Protein AF-A0A0B6YUU4-F1 (afdb_monomer_lite)

Sequence (98 aa):
EREKLMLSIEQEILREHARAARAMANQTLPFSVCTILREEEIYNQQELEQVEDRDKNVRSRYNGRQFLSWLQDVDDKYEKIKQLLLLRHHHEAESLYA

Organism: NCBI:txid1028688

Radius of gyration: 19.92 Å; chains: 1; bounding box: 37×37×57 Å

Foldseek 3Di:
DVVVLVVVLVVQLVVLVVVLVCLQVLHPDDPDPVVVVVVVDDPCVVVVVVVVVVVVVCNPNRDVVVSVVSNVVSVVVSVVVVVVVVVVVVVVVVVVVD

Structure (mmCIF, N/CA/C/O backbone):
data_AF-A0A0B6YUU4-F1
#
_entry.id   AF-A0A0B6YUU4-F1
#
loop_
_atom_site.group_PDB
_atom_site.id
_atom_site.type_symbol
_atom_site.label_atom_id
_atom_site.label_alt_id
_atom_site.label_comp_id
_atom_site.label_asym_id
_atom_site.label_entity_id
_atom_site.label_seq_id
_atom_site.pdbx_PDB_ins_code
_at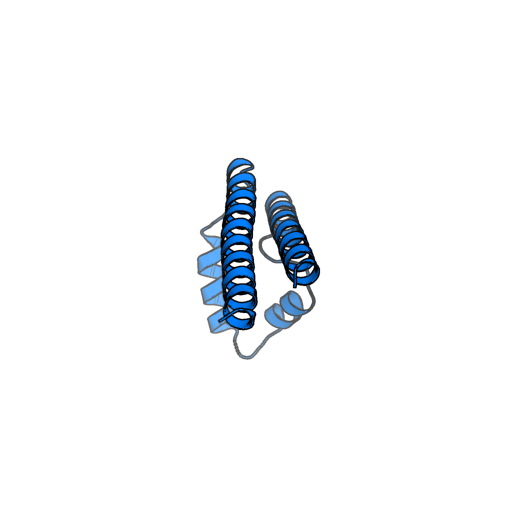om_site.Cartn_x
_atom_site.Cartn_y
_atom_site.Cartn_z
_atom_site.occupancy
_atom_site.B_iso_or_equiv
_atom_site.auth_seq_id
_atom_site.auth_comp_id
_atom_site.auth_asym_id
_atom_site.auth_atom_id
_atom_site.pdbx_PDB_model_num
ATOM 1 N N . GLU A 1 1 ? 4.089 -5.495 -16.109 1.00 90.56 1 GLU A N 1
ATOM 2 C CA . GLU A 1 1 ? 4.688 -5.021 -14.833 1.00 90.56 1 GLU A CA 1
ATOM 3 C C . GLU A 1 1 ? 4.059 -3.741 -14.290 1.00 90.56 1 GLU A C 1
ATOM 5 O O . GLU A 1 1 ? 3.792 -3.692 -13.096 1.00 90.56 1 GLU A O 1
ATOM 10 N N . ARG A 1 2 ? 3.748 -2.749 -15.139 1.00 94.81 2 ARG A N 1
ATOM 11 C CA . ARG A 1 2 ? 3.025 -1.528 -14.739 1.00 94.81 2 ARG A CA 1
ATOM 12 C C . ARG A 1 2 ? 1.755 -1.800 -13.922 1.00 94.81 2 ARG A C 1
ATOM 14 O O . ARG A 1 2 ? 1.610 -1.255 -12.840 1.00 94.81 2 ARG A O 1
ATOM 21 N N . GLU A 1 3 ? 0.853 -2.646 -14.418 1.00 97.44 3 GLU A N 1
ATOM 22 C CA . GLU A 1 3 ? -0.421 -2.942 -13.736 1.00 97.44 3 GLU A CA 1
ATOM 23 C C . GLU A 1 3 ? -0.216 -3.615 -12.380 1.00 97.44 3 GLU A C 1
ATOM 25 O O . GLU A 1 3 ? -0.865 -3.251 -11.410 1.00 97.44 3 GLU A O 1
ATOM 30 N N . LYS A 1 4 ? 0.748 -4.538 -12.286 1.00 96.94 4 LYS A N 1
ATOM 31 C CA . LYS A 1 4 ? 1.123 -5.172 -11.017 1.00 96.94 4 LYS A CA 1
ATOM 32 C C . LYS A 1 4 ? 1.623 -4.138 -10.005 1.00 96.94 4 LYS A C 1
ATOM 34 O O . LYS A 1 4 ? 1.253 -4.212 -8.838 1.00 96.94 4 LYS A O 1
ATOM 39 N N . LEU A 1 5 ? 2.446 -3.186 -10.448 1.00 96.62 5 LEU A N 1
ATOM 40 C CA . LEU A 1 5 ? 2.920 -2.096 -9.597 1.00 96.62 5 LEU A CA 1
ATOM 41 C C . LEU A 1 5 ? 1.757 -1.196 -9.148 1.00 96.62 5 LEU A C 1
ATOM 43 O O . LEU A 1 5 ? 1.687 -0.855 -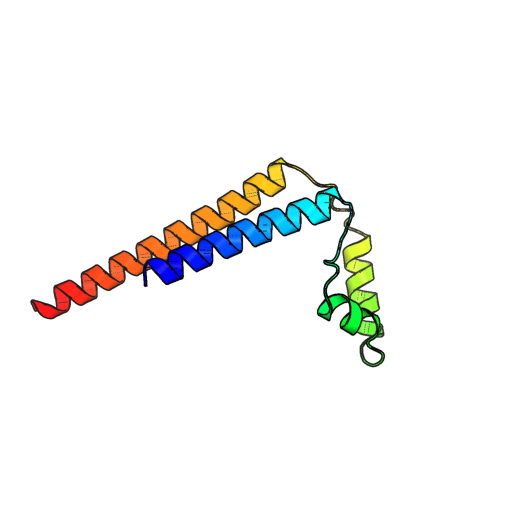7.973 1.00 96.62 5 LEU A O 1
ATOM 47 N N . MET A 1 6 ? 0.822 -0.885 -10.054 1.00 97.12 6 MET A N 1
ATOM 48 C CA . MET A 1 6 ? -0.368 -0.073 -9.767 1.00 97.12 6 MET A CA 1
ATOM 49 C C . MET A 1 6 ? -1.299 -0.749 -8.748 1.00 97.12 6 MET A C 1
ATOM 51 O O . MET A 1 6 ? -1.645 -0.164 -7.728 1.00 97.12 6 MET A O 1
ATOM 55 N N . LEU A 1 7 ? -1.615 -2.027 -8.958 1.00 97.94 7 LEU A N 1
ATOM 56 C CA . LEU A 1 7 ? -2.409 -2.807 -8.011 1.00 97.94 7 LEU A CA 1
ATOM 57 C C . LEU A 1 7 ? -1.715 -2.903 -6.649 1.00 97.94 7 LEU A C 1
ATOM 59 O O . LEU A 1 7 ? -2.367 -2.821 -5.613 1.00 97.94 7 LEU A O 1
ATOM 63 N N . SER A 1 8 ? -0.388 -3.057 -6.628 1.00 96.69 8 SER A N 1
ATOM 64 C CA . SER A 1 8 ? 0.366 -3.110 -5.374 1.00 96.69 8 SER A CA 1
ATOM 65 C C . SER A 1 8 ? 0.233 -1.816 -4.572 1.00 96.69 8 SER A C 1
ATOM 67 O O . SER A 1 8 ? 0.029 -1.892 -3.361 1.00 96.69 8 SER A O 1
ATOM 69 N N . ILE A 1 9 ? 0.334 -0.650 -5.221 1.00 97.75 9 ILE A N 1
ATOM 70 C CA . ILE A 1 9 ? 0.235 0.646 -4.536 1.00 97.75 9 ILE A CA 1
ATOM 71 C C . ILE A 1 9 ? -1.193 0.936 -4.068 1.00 97.75 9 ILE A C 1
ATOM 73 O O . ILE A 1 9 ? -1.391 1.309 -2.915 1.00 97.75 9 ILE A O 1
ATOM 77 N N . GLU A 1 10 ? -2.202 0.653 -4.895 1.00 98.06 10 GLU A N 1
ATOM 78 C CA . GLU A 1 10 ? -3.615 0.788 -4.515 1.00 98.06 10 GLU A CA 1
ATOM 79 C C . GLU A 1 10 ? -3.940 -0.042 -3.267 1.00 98.06 10 GLU A C 1
ATOM 81 O O . GLU A 1 10 ? -4.583 0.435 -2.331 1.00 98.06 10 GLU A O 1
ATOM 86 N N . GLN A 1 11 ? -3.434 -1.276 -3.208 1.00 97.94 11 GLN A N 1
ATOM 87 C CA . GLN A 1 11 ? -3.616 -2.156 -2.055 1.00 97.94 11 GLN A CA 1
ATOM 88 C C . GLN A 1 11 ? -2.924 -1.638 -0.789 1.00 97.94 11 GLN A C 1
ATOM 90 O O . GLN A 1 11 ? -3.414 -1.865 0.316 1.00 97.94 11 GLN A O 1
ATOM 95 N N . GLU A 1 12 ? -1.787 -0.957 -0.911 1.00 97.75 12 GLU A N 1
ATOM 96 C CA . GLU A 1 12 ? -1.111 -0.352 0.238 1.00 97.75 12 GLU A CA 1
ATOM 97 C C . GLU A 1 12 ? -1.827 0.884 0.764 1.00 97.75 12 GLU A C 1
ATOM 99 O O . GLU A 1 12 ? -2.024 0.996 1.973 1.00 97.75 12 GLU A O 1
ATOM 104 N N . ILE A 1 13 ? -2.299 1.749 -0.133 1.00 97.94 13 ILE A N 1
ATOM 105 C CA . ILE A 1 13 ? -3.127 2.904 0.225 1.00 97.94 13 ILE A CA 1
ATOM 106 C C . ILE A 1 13 ? -4.363 2.430 1.002 1.00 97.94 13 ILE A C 1
ATOM 108 O O . ILE A 1 13 ? -4.653 2.928 2.092 1.00 97.94 13 ILE A O 1
ATOM 112 N N . LEU A 1 14 ? -5.054 1.398 0.501 1.00 97.31 14 LEU A N 1
ATOM 113 C CA . LEU A 1 14 ? -6.200 0.798 1.191 1.00 97.31 14 LEU A CA 1
ATOM 114 C C . LEU A 1 14 ? -5.833 0.247 2.579 1.00 97.31 14 LEU A C 1
ATOM 116 O O . LEU A 1 14 ? -6.619 0.389 3.520 1.00 97.31 14 LEU A O 1
ATOM 120 N N . ARG A 1 15 ? -4.645 -0.351 2.740 1.00 95.06 15 ARG A N 1
ATOM 121 C CA . ARG A 1 15 ? -4.167 -0.848 4.042 1.00 95.06 15 ARG A CA 1
ATOM 122 C C . ARG A 1 15 ? -3.943 0.278 5.048 1.00 95.06 15 ARG A C 1
ATOM 124 O O . ARG A 1 15 ? -4.384 0.132 6.191 1.00 95.06 15 ARG A O 1
ATOM 131 N N . GLU A 1 16 ? -3.326 1.387 4.647 1.00 94.94 16 GLU A N 1
ATOM 132 C CA . GLU A 1 16 ? -3.108 2.529 5.546 1.00 94.94 16 GLU A CA 1
ATOM 133 C C . GLU A 1 16 ? -4.423 3.223 5.919 1.00 94.94 16 GLU A C 1
ATOM 135 O O . GLU A 1 16 ? -4.638 3.554 7.087 1.00 94.94 16 GLU A O 1
ATOM 140 N N . HIS A 1 17 ? -5.369 3.342 4.983 1.00 94.88 17 HIS A N 1
ATOM 141 C CA . HIS A 1 17 ? -6.722 3.808 5.298 1.00 94.88 17 HIS A CA 1
ATOM 142 C C . HIS A 1 17 ? -7.437 2.885 6.292 1.00 94.88 17 HIS A C 1
ATOM 144 O O . HIS A 1 17 ? -8.024 3.359 7.266 1.00 94.88 17 HIS A O 1
ATOM 150 N N . ALA A 1 18 ? -7.367 1.566 6.095 1.00 92.00 18 ALA A N 1
ATOM 151 C CA . ALA A 1 18 ? -7.963 0.605 7.019 1.00 92.00 18 ALA A CA 1
ATOM 152 C C . ALA A 1 18 ? -7.309 0.669 8.409 1.00 92.00 18 ALA A C 1
ATOM 154 O O . ALA A 1 18 ? -7.991 0.547 9.427 1.00 92.00 18 ALA A O 1
ATOM 155 N N . ARG A 1 19 ? -5.990 0.884 8.469 1.00 90.12 19 ARG A N 1
ATOM 156 C CA . ARG A 1 19 ? -5.255 1.107 9.718 1.00 90.12 19 ARG A CA 1
ATOM 157 C C . ARG A 1 19 ? -5.725 2.375 10.425 1.00 90.12 19 ARG A C 1
ATOM 159 O O . ARG A 1 19 ? -6.022 2.317 11.617 1.00 90.12 19 ARG A O 1
ATOM 166 N N . ALA A 1 20 ? -5.841 3.488 9.703 1.00 90.81 20 ALA A N 1
ATOM 167 C CA . ALA A 1 20 ? -6.346 4.747 10.241 1.00 90.81 20 ALA A CA 1
ATOM 168 C C . ALA A 1 20 ? -7.790 4.615 10.746 1.00 90.81 20 ALA A C 1
ATOM 170 O O . ALA A 1 20 ? -8.089 5.056 11.852 1.00 90.81 20 ALA A O 1
ATOM 171 N N . ALA A 1 21 ? -8.666 3.946 9.990 1.00 91.31 21 ALA A N 1
ATOM 172 C CA . ALA A 1 21 ? -10.047 3.690 10.391 1.00 91.31 21 ALA A CA 1
ATOM 173 C C . ALA A 1 21 ? -10.138 2.903 11.709 1.00 91.31 21 ALA A C 1
ATOM 175 O O . ALA A 1 21 ? -10.888 3.296 12.602 1.00 91.31 21 ALA A O 1
ATOM 176 N N . ARG A 1 22 ? -9.325 1.849 11.876 1.00 89.06 22 ARG A N 1
ATOM 177 C CA . ARG A 1 22 ? -9.240 1.103 13.146 1.00 89.06 22 ARG A CA 1
ATOM 178 C C . ARG A 1 22 ? -8.754 1.984 14.294 1.00 89.06 22 ARG A C 1
ATOM 180 O O . ARG A 1 22 ? -9.381 2.008 15.348 1.00 89.06 22 ARG A O 1
ATOM 187 N N . ALA A 1 23 ? -7.696 2.763 14.072 1.00 86.69 23 ALA A N 1
ATOM 188 C CA . ALA A 1 23 ? -7.17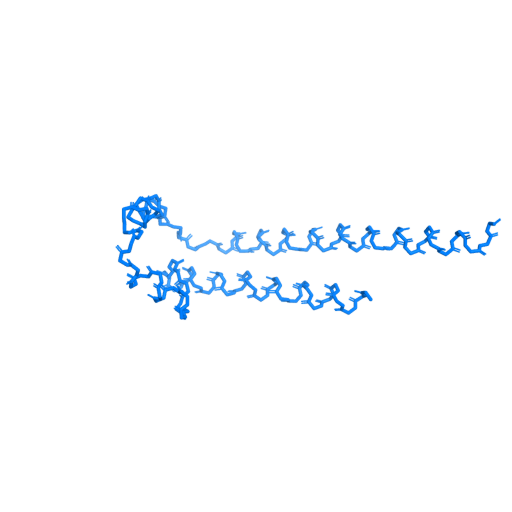7 3.679 15.084 1.00 86.69 23 ALA A CA 1
ATOM 189 C C . ALA A 1 23 ? -8.218 4.740 15.501 1.00 86.69 23 ALA A C 1
ATOM 191 O O . ALA A 1 23 ? -8.350 5.030 16.688 1.00 86.69 23 ALA A O 1
ATOM 192 N N . MET A 1 24 ? -9.003 5.277 14.557 1.00 87.94 24 MET A N 1
ATOM 193 C CA . MET A 1 24 ? -10.111 6.202 14.848 1.00 87.94 24 MET A CA 1
ATOM 194 C C . MET A 1 24 ? -11.227 5.547 15.671 1.00 87.94 24 MET A C 1
ATOM 196 O O . MET A 1 24 ? -11.835 6.208 16.510 1.00 87.94 24 MET A O 1
ATOM 200 N N . ALA A 1 25 ? -11.470 4.253 15.467 1.00 89.00 25 ALA A N 1
ATOM 201 C CA . ALA A 1 25 ? -12.419 3.464 16.247 1.00 89.00 25 ALA A CA 1
ATOM 202 C C . ALA A 1 25 ? -11.856 2.980 17.602 1.00 89.00 25 ALA A C 1
ATOM 204 O O . ALA A 1 25 ? -12.521 2.211 18.290 1.00 89.00 25 ALA A O 1
ATOM 205 N N . ASN A 1 26 ? -10.645 3.407 17.998 1.00 84.12 26 ASN A N 1
ATOM 206 C CA . ASN A 1 26 ? -9.902 2.885 19.157 1.00 84.12 26 ASN A CA 1
ATOM 207 C C . ASN A 1 26 ? -9.733 1.356 19.137 1.00 84.12 26 ASN A C 1
ATOM 209 O O . ASN A 1 26 ? -9.662 0.708 20.180 1.00 84.12 26 ASN A O 1
ATOM 213 N N . GLN A 1 27 ? -9.659 0.784 17.941 1.00 82.56 27 GLN A N 1
ATOM 214 C CA . GLN A 1 27 ? -9.453 -0.634 17.725 1.00 82.56 27 GLN A CA 1
ATOM 215 C C . GLN A 1 27 ? -7.972 -0.894 17.436 1.00 82.56 27 GLN A C 1
ATOM 217 O O . GLN A 1 27 ? -7.412 -0.368 16.473 1.00 82.56 27 GLN A O 1
ATOM 222 N N . THR A 1 28 ? -7.336 -1.724 18.258 1.00 75.81 28 THR A N 1
ATOM 223 C CA . THR A 1 28 ? -5.914 -2.081 18.121 1.00 75.81 28 THR A CA 1
ATOM 224 C C . THR A 1 28 ? -5.685 -3.140 17.042 1.00 75.81 28 THR A C 1
ATOM 226 O O . THR A 1 28 ? -4.719 -3.060 16.286 1.00 75.81 28 THR A O 1
ATOM 229 N N . LEU A 1 29 ? -6.602 -4.103 16.921 1.00 79.62 29 LEU A N 1
ATOM 230 C CA . LEU A 1 29 ? -6.475 -5.273 16.051 1.00 79.62 29 LEU A CA 1
ATOM 231 C C . LEU A 1 29 ? -7.676 -5.394 15.111 1.00 79.62 29 LEU A C 1
ATOM 2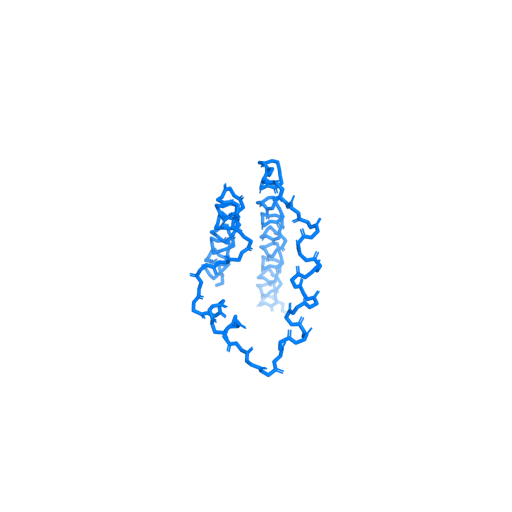33 O O . LEU A 1 29 ? -8.795 -5.139 15.542 1.00 79.62 29 LEU A O 1
ATOM 237 N N . PRO A 1 30 ? -7.496 -5.786 13.838 1.00 84.69 30 PRO A N 1
ATOM 238 C CA . PRO A 1 30 ? -8.618 -5.983 12.923 1.00 84.69 30 PRO A CA 1
ATOM 239 C C . PRO A 1 30 ? -9.524 -7.128 13.386 1.00 84.69 30 PRO A C 1
ATOM 241 O O . PRO A 1 30 ? -9.025 -8.162 13.817 1.00 84.69 30 PRO A O 1
ATOM 244 N N . PHE A 1 31 ? -10.841 -7.000 13.210 1.00 81.81 31 PHE A N 1
ATOM 245 C CA . PHE A 1 31 ? -11.778 -8.119 13.368 1.00 81.81 31 PHE A CA 1
ATOM 246 C C . PHE A 1 31 ? -11.685 -9.046 12.156 1.00 81.81 31 PHE A C 1
ATOM 248 O O . PHE A 1 31 ? -12.471 -8.967 11.215 1.00 81.81 31 PHE A O 1
ATOM 255 N N . SER A 1 32 ? -10.650 -9.879 12.155 1.00 83.25 32 SER A N 1
ATOM 256 C CA . SER A 1 32 ? -10.386 -10.874 11.124 1.00 83.25 32 SER A CA 1
ATOM 257 C C . SER A 1 32 ? -10.443 -12.270 11.726 1.00 83.25 32 SER A C 1
ATOM 259 O O . SER A 1 32 ? -10.160 -12.442 12.910 1.00 83.25 32 SER A O 1
ATOM 261 N N . VAL A 1 33 ? -10.745 -13.273 10.899 1.00 85.31 33 VAL A N 1
ATOM 262 C CA . VAL A 1 33 ? -10.693 -14.683 11.315 1.00 85.31 33 VAL A CA 1
ATOM 263 C C . VAL A 1 33 ? -9.321 -15.021 11.903 1.00 85.31 33 VAL A C 1
ATOM 265 O O . VAL A 1 33 ? -9.254 -15.660 12.941 1.00 85.31 33 VAL A O 1
ATOM 268 N N . CYS A 1 34 ? -8.228 -14.522 11.317 1.00 87.00 34 CYS A N 1
ATOM 269 C CA . CYS A 1 34 ? -6.882 -14.730 11.856 1.00 87.00 34 CYS A CA 1
ATOM 270 C C . CYS A 1 34 ? -6.692 -14.121 13.256 1.00 87.00 34 CYS A C 1
ATOM 272 O O . CYS A 1 34 ? -5.982 -14.700 14.068 1.00 87.00 34 CYS A O 1
ATOM 274 N N . THR A 1 35 ? -7.315 -12.973 13.545 1.00 83.69 35 THR A N 1
ATOM 275 C CA . THR A 1 35 ? -7.273 -12.359 14.883 1.00 83.69 35 THR A CA 1
ATOM 276 C C . THR A 1 35 ? -8.013 -13.228 15.894 1.00 83.69 35 THR A C 1
ATOM 278 O O . THR A 1 35 ? -7.465 -13.503 16.953 1.00 83.69 35 THR A O 1
ATOM 281 N N . ILE A 1 36 ? -9.205 -13.713 15.531 1.00 85.06 36 ILE A N 1
ATOM 282 C CA . ILE A 1 36 ? -10.023 -14.589 16.384 1.00 85.06 36 ILE A CA 1
ATOM 283 C C . ILE A 1 36 ? -9.280 -15.897 16.667 1.00 85.06 36 ILE A C 1
ATOM 285 O O . ILE A 1 36 ? -9.109 -16.273 17.818 1.00 85.06 36 ILE A O 1
ATOM 289 N N . LEU A 1 37 ? -8.765 -16.555 15.624 1.00 86.56 37 LEU A N 1
ATOM 290 C CA . LEU A 1 37 ? -8.026 -17.811 15.769 1.00 86.56 37 LEU A CA 1
ATOM 291 C C . LEU A 1 37 ? -6.768 -17.658 16.632 1.00 86.56 37 LEU A C 1
ATOM 293 O O . LEU A 1 37 ? -6.406 -18.588 17.342 1.00 86.56 37 LEU A O 1
ATOM 297 N N . ARG A 1 38 ? -6.109 -16.494 16.574 1.00 82.38 38 ARG A N 1
ATOM 298 C CA . ARG A 1 38 ? -4.962 -16.176 17.430 1.00 82.38 38 ARG A CA 1
ATOM 299 C C . ARG A 1 38 ? -5.378 -15.963 18.889 1.00 82.38 38 ARG A C 1
ATOM 301 O O . ARG A 1 38 ? -4.662 -16.384 19.783 1.00 82.38 38 ARG A O 1
ATOM 308 N N . GLU A 1 39 ? -6.507 -15.305 19.139 1.00 81.06 39 GLU A N 1
ATOM 309 C CA . GLU A 1 39 ? -7.043 -15.110 20.498 1.00 81.06 39 GLU A CA 1
ATOM 310 C C . GLU A 1 39 ? -7.518 -16.432 21.128 1.00 81.06 39 GLU A C 1
ATOM 312 O O . GLU A 1 39 ? -7.392 -16.624 22.335 1.00 81.06 39 GLU A O 1
ATOM 317 N N . GLU A 1 40 ? -8.016 -17.366 20.315 1.00 84.50 40 GLU A N 1
ATOM 318 C CA . GLU A 1 40 ? -8.422 -18.714 20.738 1.00 84.50 40 GLU A CA 1
ATOM 319 C C . GLU A 1 40 ? -7.245 -19.707 20.843 1.00 84.50 40 GLU A C 1
ATOM 321 O O . GLU A 1 40 ? -7.436 -20.870 21.210 1.00 84.50 40 GLU A O 1
ATOM 326 N N . GLU A 1 41 ? -6.019 -19.282 20.524 1.00 82.06 41 GLU A N 1
ATOM 327 C CA . GLU A 1 41 ? -4.849 -20.155 20.516 1.00 82.06 41 GLU A CA 1
ATOM 328 C C . GLU A 1 41 ? -4.414 -20.5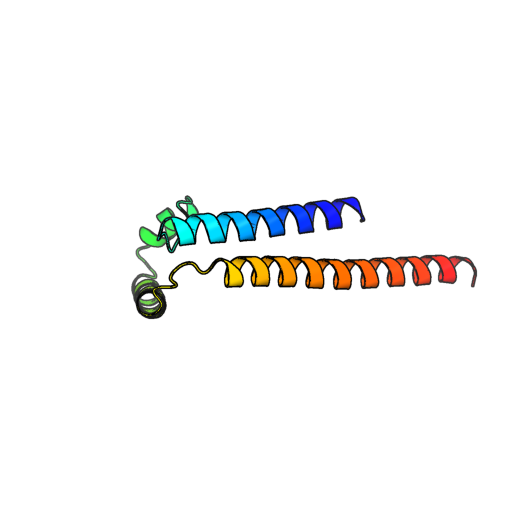32 21.942 1.00 82.06 41 GLU A C 1
ATOM 330 O O . GLU A 1 41 ? -4.112 -19.688 22.784 1.00 82.06 41 GLU A O 1
ATOM 335 N N . ILE A 1 42 ? -4.347 -21.837 22.219 1.00 77.06 42 ILE A N 1
ATOM 336 C CA . ILE A 1 42 ? -4.066 -22.363 23.567 1.00 77.06 42 ILE A CA 1
ATOM 337 C C . ILE A 1 42 ? -2.560 -22.586 23.788 1.00 77.06 42 ILE A C 1
ATOM 339 O O . ILE A 1 42 ? -2.072 -22.505 24.912 1.00 77.06 42 ILE A O 1
ATOM 343 N N . TYR A 1 43 ? -1.799 -22.857 22.726 1.00 76.31 43 TYR A N 1
ATOM 344 C CA . TYR A 1 43 ? -0.402 -23.290 22.847 1.00 76.31 43 TYR A CA 1
ATOM 345 C C . TYR A 1 43 ? 0.594 -22.142 23.057 1.00 76.31 43 TYR A C 1
ATOM 347 O O . TYR A 1 43 ? 1.618 -22.349 23.702 1.00 76.31 43 TYR A O 1
ATOM 355 N N . ASN A 1 44 ? 0.281 -20.936 22.573 1.00 76.00 44 ASN A N 1
ATOM 356 C CA . ASN A 1 44 ? 1.196 -19.787 22.568 1.00 76.00 44 ASN A CA 1
ATOM 357 C C . ASN A 1 44 ? 0.757 -18.650 23.513 1.00 76.00 44 ASN A C 1
ATOM 359 O O . ASN A 1 44 ? 1.187 -17.507 23.364 1.00 76.00 44 ASN A O 1
ATOM 363 N N . GLN A 1 45 ? -0.075 -18.947 24.518 1.00 76.06 45 GLN A N 1
ATOM 364 C CA . GLN A 1 45 ? -0.666 -17.941 25.416 1.00 76.06 45 GLN A CA 1
ATOM 365 C C . GLN A 1 45 ? 0.368 -17.045 26.117 1.00 76.06 45 GLN A C 1
ATOM 367 O O . GLN A 1 45 ? 0.185 -15.833 26.169 1.00 76.06 45 GLN A O 1
ATOM 372 N N . GLN A 1 46 ? 1.492 -17.599 26.585 1.00 71.25 46 GLN A N 1
ATOM 373 C CA . GLN A 1 46 ? 2.543 -16.809 27.247 1.00 71.25 46 GLN A CA 1
ATOM 374 C C . GLN A 1 46 ? 3.224 -15.800 26.311 1.00 71.25 46 GLN A C 1
ATOM 376 O O . GLN A 1 46 ? 3.649 -14.732 26.751 1.00 71.25 46 GLN A O 1
ATOM 381 N N . GLU A 1 47 ? 3.359 -16.137 25.028 1.00 75.00 47 GLU A N 1
ATOM 382 C CA . GLU A 1 47 ? 3.920 -15.233 24.024 1.00 75.00 47 GLU A CA 1
ATOM 383 C C . GLU A 1 47 ? 2.909 -14.136 23.669 1.00 75.00 47 GLU A C 1
ATOM 385 O O . GLU A 1 47 ? 3.271 -12.961 23.590 1.00 75.00 47 GLU A O 1
ATOM 390 N N . LEU A 1 48 ? 1.629 -14.503 23.550 1.00 71.31 48 LEU A N 1
ATOM 391 C CA . LEU A 1 48 ? 0.530 -13.572 23.297 1.00 71.31 48 LEU A CA 1
ATOM 392 C C . LEU A 1 48 ? 0.390 -12.535 24.420 1.00 71.31 48 LEU A C 1
ATOM 394 O O . LEU A 1 48 ? 0.331 -11.340 24.133 1.00 71.31 48 LEU A O 1
ATOM 398 N N . GLU A 1 49 ? 0.435 -12.956 25.686 1.00 71.06 49 GLU A N 1
ATOM 399 C CA . GLU A 1 49 ? 0.370 -12.053 26.845 1.00 71.06 49 GLU A CA 1
ATOM 400 C C . GLU A 1 49 ? 1.527 -11.038 26.862 1.00 71.06 49 GLU A C 1
ATOM 402 O O . GLU A 1 49 ? 1.315 -9.850 27.112 1.00 71.06 49 GLU A O 1
ATOM 407 N N . GLN A 1 50 ? 2.749 -11.468 26.519 1.00 72.00 50 GLN A N 1
ATOM 408 C CA . GLN A 1 50 ? 3.910 -10.573 26.431 1.00 72.00 50 GLN A CA 1
ATOM 409 C C . GLN A 1 50 ? 3.797 -9.555 25.291 1.00 72.00 50 GLN A C 1
ATOM 411 O O . GLN A 1 50 ? 4.281 -8.426 25.421 1.00 72.00 50 GLN A O 1
ATOM 416 N N . VAL A 1 51 ? 3.205 -9.942 24.158 1.00 70.19 51 VAL A N 1
ATOM 417 C CA . VAL A 1 51 ? 2.962 -9.037 23.026 1.00 70.19 51 VAL A CA 1
ATOM 418 C C . VAL A 1 51 ? 1.876 -8.023 23.385 1.00 70.19 51 VAL A C 1
ATOM 420 O O . VAL A 1 51 ? 2.076 -6.823 23.195 1.00 70.19 51 VAL A O 1
ATOM 423 N N . GLU A 1 52 ? 0.774 -8.471 23.986 1.00 68.50 52 GLU A N 1
ATOM 424 C CA . GLU A 1 52 ? -0.302 -7.579 24.416 1.00 68.50 52 GLU A CA 1
ATOM 425 C C . GLU A 1 52 ? 0.152 -6.557 25.459 1.00 68.50 52 GLU A C 1
ATOM 427 O O . GLU A 1 52 ? -0.226 -5.389 25.373 1.00 68.50 52 GLU A O 1
ATOM 432 N N . ASP A 1 53 ? 0.978 -6.948 26.430 1.00 63.97 53 ASP A N 1
ATOM 433 C CA . ASP A 1 53 ? 1.467 -6.020 27.455 1.00 63.97 53 ASP A CA 1
ATOM 434 C C . ASP A 1 53 ? 2.416 -4.953 26.894 1.00 63.97 53 ASP A C 1
ATOM 436 O O . ASP A 1 53 ? 2.422 -3.815 27.381 1.00 63.97 53 ASP A O 1
ATOM 440 N N . ARG A 1 54 ? 3.161 -5.257 25.821 1.00 64.12 54 ARG A N 1
ATOM 441 C CA . ARG A 1 54 ? 3.916 -4.228 25.088 1.00 64.12 54 ARG A CA 1
ATOM 442 C C . ARG A 1 54 ? 2.995 -3.240 24.377 1.00 64.12 54 ARG A C 1
ATOM 444 O O . ARG A 1 54 ? 3.266 -2.038 24.400 1.00 64.12 54 ARG A O 1
ATOM 451 N N . ASP A 1 55 ? 1.904 -3.726 23.797 1.00 64.25 55 ASP A N 1
ATOM 452 C CA . ASP A 1 55 ? 0.984 -2.910 23.003 1.00 64.25 55 ASP A CA 1
ATOM 453 C C . ASP A 1 55 ? -0.001 -2.096 23.867 1.00 64.25 55 ASP A C 1
ATOM 455 O O . ASP A 1 55 ? -0.360 -0.972 23.505 1.00 64.25 55 ASP A O 1
ATOM 459 N N . LYS A 1 56 ? -0.381 -2.584 25.060 1.00 59.56 56 LYS A N 1
ATOM 460 C CA . LYS A 1 56 ? -1.252 -1.871 26.023 1.00 59.56 56 LYS A CA 1
ATOM 461 C C . LYS A 1 56 ? -0.671 -0.532 26.479 1.00 59.56 56 LYS A C 1
ATOM 463 O O . LYS A 1 56 ? -1.427 0.403 26.755 1.00 59.56 56 LYS A O 1
ATOM 468 N N . ASN A 1 57 ? 0.656 -0.420 26.555 1.00 52.62 57 ASN A N 1
ATOM 469 C CA . ASN A 1 57 ? 1.326 0.795 27.024 1.00 52.62 57 ASN A CA 1
ATOM 470 C C . ASN A 1 57 ? 1.396 1.895 25.945 1.00 52.62 57 ASN A C 1
ATOM 472 O O . ASN A 1 57 ? 1.703 3.051 26.232 1.00 52.62 57 ASN A O 1
ATOM 476 N N . VAL A 1 58 ? 1.044 1.560 24.700 1.00 56.25 58 VAL A N 1
ATOM 477 C CA . VAL A 1 58 ? 0.966 2.496 23.582 1.00 56.25 58 VAL A CA 1
ATOM 478 C C . VAL A 1 58 ? -0.502 2.674 23.215 1.00 56.25 58 VAL A C 1
ATOM 480 O O . VAL A 1 58 ? -0.984 2.189 22.194 1.00 56.25 58 VAL A O 1
ATOM 483 N N . ARG A 1 59 ? -1.246 3.432 24.030 1.00 56.34 59 ARG A N 1
ATOM 484 C CA . ARG A 1 59 ? -2.508 4.032 23.567 1.00 56.34 59 ARG A CA 1
ATOM 485 C C . ARG A 1 59 ? -2.169 5.029 22.458 1.00 56.34 59 ARG A C 1
ATOM 487 O O . ARG A 1 59 ? -2.014 6.225 22.701 1.00 56.34 59 ARG A O 1
ATOM 494 N N . SER A 1 60 ? -2.005 4.524 21.238 1.00 61.34 60 SER A N 1
ATOM 495 C CA . SER A 1 60 ? -1.783 5.333 20.048 1.00 61.34 60 SER A CA 1
ATOM 496 C C . SER A 1 60 ? -3.083 6.065 19.749 1.00 61.34 60 SER A C 1
ATOM 498 O O . SER A 1 60 ? -3.968 5.573 19.050 1.00 61.34 60 SER A O 1
ATOM 500 N N . ARG A 1 61 ? -3.251 7.233 20.373 1.00 70.56 61 ARG A N 1
ATOM 501 C CA . ARG A 1 61 ? -4.345 8.135 20.040 1.00 70.56 61 ARG A CA 1
ATOM 502 C C . ARG A 1 61 ? -4.165 8.510 18.579 1.00 70.56 61 ARG A C 1
ATOM 504 O O . ARG A 1 61 ? -3.122 9.054 18.217 1.00 70.56 61 ARG A O 1
ATOM 511 N N . TYR A 1 62 ? -5.174 8.217 17.763 1.00 82.19 62 TYR A N 1
ATOM 512 C CA . TYR A 1 62 ? -5.142 8.551 16.348 1.00 82.19 62 TYR A CA 1
ATOM 513 C C . TYR A 1 62 ? -4.714 10.010 16.135 1.00 82.19 62 TYR A C 1
ATOM 515 O O . TYR A 1 62 ? -5.254 10.933 16.752 1.00 82.19 62 TYR A O 1
ATOM 523 N N . ASN A 1 63 ? -3.739 10.202 15.249 1.00 86.44 63 ASN A N 1
ATOM 524 C CA . ASN A 1 63 ? -3.222 11.502 14.860 1.00 86.44 63 ASN A CA 1
ATOM 525 C C . ASN A 1 63 ? -3.295 11.618 13.336 1.00 86.44 63 ASN A C 1
ATOM 527 O O . ASN A 1 63 ? -2.587 10.911 12.622 1.00 86.44 63 ASN A O 1
ATOM 531 N N . GLY A 1 64 ? -4.114 12.544 12.832 1.00 89.44 64 GLY A N 1
ATOM 532 C CA . GLY A 1 64 ? -4.279 12.746 11.390 1.00 89.44 64 GLY A CA 1
ATOM 533 C C . GLY A 1 64 ? -2.971 13.074 10.658 1.00 89.44 64 GLY A C 1
ATOM 534 O O . GLY A 1 64 ? -2.802 12.675 9.511 1.00 89.44 64 GLY A O 1
ATOM 535 N N . ARG A 1 65 ? -1.997 13.719 11.320 1.00 93.38 65 ARG A N 1
ATOM 536 C CA . ARG A 1 65 ? -0.664 13.954 10.730 1.00 93.38 65 ARG A CA 1
ATOM 537 C C . ARG A 1 65 ? 0.114 12.659 10.535 1.00 93.38 65 ARG A C 1
ATOM 539 O O . ARG A 1 65 ? 0.865 12.538 9.577 1.00 93.38 65 ARG A O 1
ATOM 546 N N . GLN A 1 66 ? -0.067 11.703 11.440 1.00 89.62 66 GLN A N 1
ATOM 547 C CA . GLN A 1 66 ? 0.604 10.416 11.355 1.00 89.62 66 GLN A CA 1
ATOM 548 C C . GLN A 1 66 ? 0.044 9.574 10.208 1.00 89.62 66 GLN A C 1
ATOM 550 O O . GLN A 1 66 ? 0.812 8.942 9.495 1.00 89.62 66 GLN A O 1
ATOM 555 N N . PHE A 1 67 ? -1.266 9.656 9.964 1.00 92.75 67 PHE A N 1
ATOM 556 C CA . PHE A 1 67 ? -1.877 9.059 8.779 1.00 92.75 67 PHE A CA 1
ATOM 557 C C . PHE A 1 67 ? -1.315 9.644 7.473 1.00 92.75 67 PHE A C 1
ATOM 559 O O . PHE A 1 67 ? -0.935 8.888 6.584 1.00 92.75 67 PHE A O 1
ATOM 566 N N . LEU A 1 68 ? -1.190 10.973 7.378 1.00 96.31 68 LEU A N 1
ATOM 567 C CA . LEU A 1 68 ? -0.576 11.616 6.208 1.00 96.31 68 LEU A CA 1
ATOM 568 C C . LEU A 1 68 ? 0.885 11.186 6.010 1.00 96.31 68 LEU A C 1
ATOM 570 O O . LEU A 1 68 ? 1.299 10.964 4.880 1.00 96.31 68 LEU A O 1
ATOM 574 N N . SER A 1 69 ? 1.644 11.026 7.098 1.00 95.94 69 SER A N 1
ATOM 575 C CA . SER A 1 69 ? 3.015 10.505 7.030 1.00 95.94 69 SER A CA 1
ATOM 576 C C . SER A 1 69 ? 3.063 9.087 6.462 1.00 95.94 69 SER A C 1
ATOM 578 O O . SER A 1 69 ? 3.909 8.813 5.624 1.00 95.94 69 SER A O 1
ATOM 580 N N . TRP A 1 70 ? 2.154 8.196 6.871 1.00 95.44 70 TRP A N 1
ATOM 581 C CA . TRP A 1 70 ? 2.115 6.829 6.338 1.00 95.44 70 TRP A CA 1
ATOM 582 C C . TRP A 1 70 ? 1.778 6.788 4.847 1.00 95.44 70 TRP A C 1
ATOM 584 O O . TRP A 1 70 ? 2.353 5.986 4.117 1.00 95.44 70 TRP A O 1
ATOM 594 N N . LEU A 1 71 ? 0.874 7.656 4.380 1.00 97.88 71 LEU A N 1
ATOM 595 C CA . LEU A 1 71 ? 0.597 7.779 2.947 1.00 97.88 71 LEU A CA 1
ATOM 596 C C . LEU A 1 71 ? 1.824 8.278 2.178 1.00 97.88 71 LEU A C 1
ATOM 598 O O . LEU A 1 71 ? 2.131 7.736 1.121 1.00 97.88 71 LEU A O 1
ATOM 602 N N . GLN A 1 72 ? 2.561 9.241 2.736 1.00 98.12 72 GLN A N 1
ATOM 603 C CA . GLN A 1 72 ? 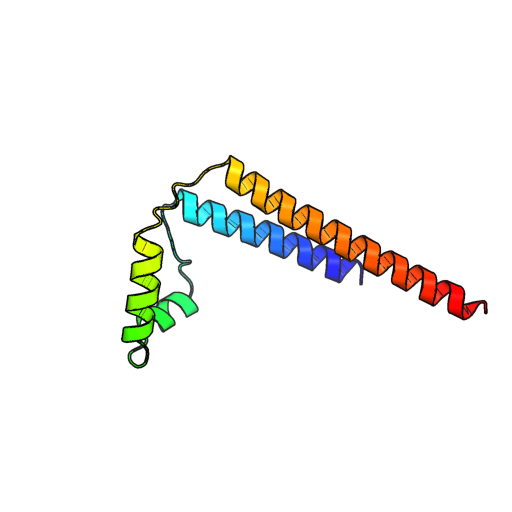3.803 9.713 2.128 1.00 98.12 72 GLN A CA 1
ATOM 604 C C . GLN A 1 72 ? 4.845 8.591 2.021 1.00 98.12 72 GLN A C 1
ATOM 606 O O . GLN A 1 72 ? 5.453 8.430 0.969 1.00 98.12 72 GLN A O 1
ATOM 611 N N . ASP A 1 73 ? 5.010 7.769 3.063 1.00 98.12 73 ASP A N 1
ATOM 612 C CA . ASP A 1 73 ? 5.936 6.627 3.034 1.00 98.12 73 ASP A CA 1
ATOM 613 C C . ASP A 1 73 ? 5.575 5.626 1.915 1.00 98.12 73 ASP A C 1
ATOM 615 O O . ASP A 1 73 ? 6.447 5.028 1.274 1.00 98.12 73 ASP A O 1
ATOM 619 N N . VAL A 1 74 ? 4.274 5.434 1.679 1.00 98.31 74 VAL A N 1
ATOM 620 C CA . VAL A 1 74 ? 3.732 4.581 0.616 1.00 98.31 74 VAL A CA 1
ATOM 621 C C . VAL A 1 74 ? 4.027 5.174 -0.771 1.00 98.31 74 VAL A C 1
ATOM 623 O O . VAL A 1 74 ? 4.523 4.452 -1.644 1.00 98.31 74 VAL A O 1
ATOM 626 N N . ASP A 1 75 ? 3.818 6.479 -0.954 1.00 98.25 75 ASP A N 1
ATOM 627 C CA . ASP A 1 75 ? 4.136 7.202 -2.193 1.00 98.25 75 ASP A CA 1
ATOM 628 C C . ASP A 1 75 ? 5.644 7.190 -2.502 1.00 98.25 75 ASP A C 1
ATOM 630 O O . ASP A 1 75 ? 6.057 6.857 -3.618 1.00 98.25 75 ASP A O 1
ATOM 634 N N . ASP A 1 76 ? 6.485 7.471 -1.505 1.00 98.50 76 ASP A N 1
ATOM 635 C CA . ASP A 1 76 ? 7.946 7.482 -1.639 1.00 98.50 76 ASP A CA 1
ATOM 636 C C . ASP A 1 76 ? 8.474 6.099 -2.046 1.00 98.50 76 ASP A C 1
ATOM 638 O O . ASP A 1 76 ? 9.338 5.958 -2.924 1.00 98.50 76 ASP A O 1
ATOM 642 N N . LYS A 1 77 ? 7.919 5.042 -1.441 1.00 98.31 77 LYS A N 1
ATOM 643 C CA . LYS A 1 77 ? 8.247 3.662 -1.804 1.00 98.31 77 LYS A CA 1
ATOM 644 C C . LYS A 1 77 ? 7.826 3.342 -3.236 1.00 98.31 77 LYS A C 1
ATOM 646 O O . LYS A 1 77 ? 8.604 2.715 -3.963 1.00 98.31 77 LYS A O 1
ATOM 651 N N . TYR A 1 78 ? 6.626 3.748 -3.647 1.00 98.19 78 TYR A N 1
ATOM 652 C CA . TYR A 1 78 ? 6.157 3.551 -5.017 1.00 98.19 78 TYR A CA 1
ATOM 653 C C . TYR A 1 78 ? 7.087 4.219 -6.027 1.00 98.19 78 TYR A C 1
ATOM 655 O O . TYR A 1 78 ? 7.500 3.571 -6.993 1.00 98.19 78 TYR A O 1
ATOM 663 N N . GLU A 1 79 ? 7.476 5.471 -5.783 1.00 98.38 79 GLU A N 1
ATOM 664 C CA . GLU A 1 79 ? 8.331 6.206 -6.712 1.00 98.38 79 GLU A CA 1
ATOM 665 C C . GLU A 1 79 ? 9.707 5.543 -6.845 1.00 98.38 79 GLU A C 1
ATOM 667 O O . GLU A 1 79 ? 10.195 5.346 -7.961 1.00 98.38 79 GLU A O 1
ATOM 672 N N . LYS A 1 80 ? 10.289 5.071 -5.736 1.00 98.44 80 LYS A N 1
ATOM 673 C CA . LYS A 1 80 ? 11.548 4.313 -5.762 1.00 98.44 80 LYS A CA 1
ATOM 674 C C . LYS A 1 80 ? 11.443 3.037 -6.603 1.00 98.44 80 LYS A C 1
ATOM 676 O O . LYS A 1 80 ? 12.323 2.755 -7.415 1.00 98.44 80 LYS A O 1
ATOM 681 N N . ILE A 1 81 ? 10.380 2.250 -6.429 1.00 98.19 81 ILE A N 1
ATOM 682 C CA . ILE A 1 81 ? 10.192 1.000 -7.185 1.00 98.19 81 ILE A CA 1
ATOM 683 C C . ILE A 1 81 ? 9.959 1.296 -8.670 1.00 98.19 81 ILE A C 1
ATOM 685 O O . ILE A 1 81 ? 10.518 0.616 -9.533 1.00 98.19 81 ILE A O 1
ATOM 689 N N . LYS A 1 82 ? 9.168 2.325 -8.978 1.00 98.38 82 LYS A N 1
ATOM 690 C CA . LYS A 1 82 ? 8.906 2.773 -10.347 1.00 98.38 82 LYS A CA 1
ATOM 691 C C . LYS A 1 82 ? 10.195 3.185 -11.058 1.00 98.38 82 LYS A C 1
ATOM 693 O O . LYS A 1 82 ? 10.416 2.750 -12.185 1.00 98.38 82 LYS A O 1
ATOM 698 N N . GLN A 1 83 ? 11.060 3.961 -10.404 1.00 98.38 83 GLN A N 1
ATOM 699 C CA . GLN A 1 83 ? 12.359 4.354 -10.961 1.00 98.38 83 GLN A CA 1
ATOM 700 C C . GLN A 1 83 ? 13.237 3.139 -11.281 1.00 98.38 83 GLN A C 1
ATOM 702 O O . GLN A 1 83 ? 13.786 3.051 -12.377 1.00 98.38 83 GLN A O 1
ATOM 707 N N . LEU A 1 84 ? 13.321 2.170 -10.364 1.00 98.19 84 LEU A N 1
ATOM 708 C CA . LEU A 1 84 ? 14.087 0.938 -10.582 1.00 98.19 84 LEU A CA 1
ATOM 709 C C . LEU A 1 84 ? 13.536 0.101 -11.746 1.00 98.19 84 LEU A C 1
ATOM 711 O O . LEU A 1 84 ? 14.309 -0.457 -12.522 1.00 98.19 84 LEU A O 1
ATOM 715 N N . LEU A 1 85 ? 12.210 0.024 -11.884 1.00 97.75 85 LEU A N 1
ATOM 716 C CA . LEU A 1 85 ? 11.557 -0.678 -12.990 1.00 97.75 85 LEU A CA 1
ATOM 717 C C . LEU A 1 85 ? 11.894 -0.029 -14.336 1.00 97.75 85 LEU A C 1
ATOM 719 O O . LEU A 1 85 ? 12.276 -0.733 -15.268 1.00 97.75 85 LEU A O 1
ATOM 723 N N . LEU A 1 86 ? 11.797 1.301 -14.424 1.00 97.88 86 LEU A N 1
ATOM 724 C CA . LEU A 1 86 ? 12.116 2.045 -15.644 1.00 97.88 86 LEU A CA 1
ATOM 725 C C . LEU A 1 86 ? 13.592 1.911 -16.024 1.00 97.88 86 LEU A C 1
ATOM 727 O O . LEU A 1 86 ? 13.899 1.691 -17.192 1.00 97.88 86 LEU A O 1
ATOM 731 N N . LEU A 1 87 ? 14.496 1.993 -15.044 1.00 98.12 87 LEU A N 1
ATOM 732 C CA . LEU A 1 87 ? 15.928 1.807 -15.274 1.00 98.12 87 LEU A CA 1
ATOM 733 C C . LEU A 1 87 ? 16.225 0.413 -15.839 1.00 98.12 87 LEU A C 1
ATOM 735 O O . LEU A 1 87 ? 16.982 0.280 -16.796 1.00 98.12 87 LEU A O 1
ATOM 739 N N . ARG A 1 88 ? 15.591 -0.627 -15.286 1.00 97.62 88 ARG A N 1
ATOM 740 C CA . ARG A 1 88 ? 15.743 -1.990 -15.800 1.00 97.62 88 ARG A CA 1
ATOM 741 C C . ARG A 1 88 ? 15.237 -2.109 -17.239 1.00 97.62 88 ARG A C 1
ATOM 743 O O . ARG A 1 88 ? 15.951 -2.660 -18.066 1.00 97.62 88 ARG A O 1
ATOM 750 N N . HIS A 1 89 ? 14.057 -1.566 -17.546 1.00 96.75 89 HIS A N 1
ATOM 751 C CA . HIS A 1 89 ? 13.516 -1.570 -18.915 1.00 96.75 89 HIS A CA 1
ATOM 752 C C . HIS A 1 89 ? 14.438 -0.858 -19.899 1.00 96.75 89 HIS A C 1
ATOM 754 O O . HIS A 1 89 ? 14.576 -1.299 -21.035 1.00 96.75 89 HIS A O 1
ATOM 760 N N . HIS A 1 90 ? 15.075 0.229 -19.464 1.00 97.12 90 HIS A N 1
ATOM 761 C CA . HIS A 1 90 ? 16.041 0.944 -20.284 1.00 97.12 90 HIS A CA 1
ATOM 762 C C . HIS A 1 90 ? 17.258 0.071 -20.603 1.00 97.12 90 HIS A C 1
ATOM 764 O O . HIS A 1 90 ? 17.562 -0.116 -21.775 1.00 97.12 90 HIS A O 1
ATOM 770 N N . HIS A 1 91 ? 17.878 -0.546 -19.591 1.00 96.88 91 HIS A N 1
ATOM 771 C CA . HIS A 1 91 ? 19.014 -1.451 -19.800 1.00 96.88 91 HIS A CA 1
ATOM 772 C C . HIS A 1 91 ? 18.649 -2.669 -20.662 1.00 96.88 91 HIS A C 1
ATOM 774 O O . HIS A 1 91 ? 19.419 -3.067 -21.532 1.00 96.88 91 HIS A O 1
ATOM 780 N N . GLU A 1 92 ? 17.471 -3.260 -20.439 1.00 96.38 92 GLU A N 1
ATOM 781 C CA . GLU A 1 92 ? 16.958 -4.364 -21.256 1.00 96.38 92 GLU A CA 1
ATOM 782 C C . GLU A 1 92 ? 16.811 -3.931 -22.722 1.00 96.38 92 GLU A C 1
ATOM 784 O O . GLU A 1 92 ? 17.263 -4.643 -23.615 1.00 96.38 92 GLU A O 1
ATOM 789 N N . ALA A 1 93 ? 16.257 -2.743 -22.980 1.00 96.12 93 ALA A N 1
ATOM 790 C CA . ALA A 1 93 ? 16.122 -2.205 -24.330 1.00 96.12 93 ALA A CA 1
ATOM 791 C C . ALA A 1 93 ? 17.481 -1.907 -24.983 1.00 96.12 93 ALA A C 1
ATOM 793 O O . ALA A 1 93 ? 17.686 -2.276 -26.135 1.00 96.12 93 ALA A O 1
ATOM 794 N N . GLU A 1 94 ? 18.416 -1.276 -24.267 1.00 96.25 94 GLU A N 1
ATOM 795 C CA . GLU A 1 94 ? 19.764 -0.979 -24.773 1.00 96.25 94 GLU A CA 1
ATOM 796 C C . GLU A 1 94 ? 20.545 -2.251 -25.116 1.00 96.25 94 GLU A C 1
ATOM 798 O O . GLU A 1 94 ? 21.212 -2.300 -26.147 1.00 96.25 94 GLU A O 1
ATOM 803 N N . SER A 1 95 ? 20.401 -3.308 -24.309 1.00 94.88 95 SER A N 1
ATOM 804 C CA . SER A 1 95 ? 21.065 -4.594 -24.548 1.00 94.88 95 SER A CA 1
ATOM 805 C C . SER A 1 95 ? 20.636 -5.289 -25.843 1.00 94.88 95 SER A C 1
ATOM 807 O O . SER A 1 95 ? 21.373 -6.126 -26.349 1.00 94.88 95 SER A O 1
ATOM 809 N N . LEU A 1 96 ? 19.469 -4.943 -26.399 1.00 91.88 96 LEU A N 1
ATOM 810 C CA . LEU A 1 96 ? 18.995 -5.489 -27.675 1.00 91.88 96 LEU A CA 1
ATOM 811 C C . LEU A 1 96 ? 19.647 -4.820 -28.892 1.00 91.88 96 LEU A C 1
ATOM 813 O O . LEU A 1 96 ? 19.577 -5.372 -29.989 1.00 91.88 96 LEU A O 1
ATOM 817 N N . TYR A 1 97 ? 20.238 -3.635 -28.716 1.00 85.00 97 TYR A N 1
ATOM 818 C CA . TYR A 1 97 ? 20.905 -2.879 -29.782 1.00 85.00 97 TYR A CA 1
ATOM 819 C C . TYR A 1 97 ? 22.441 -2.940 -29.700 1.00 85.00 97 TYR A C 1
ATOM 821 O O . TYR A 1 97 ? 23.106 -2.338 -30.546 1.00 85.00 97 TYR A O 1
ATOM 829 N N . ALA A 1 98 ? 22.987 -3.632 -28.695 1.00 62.97 98 ALA A N 1
ATOM 830 C CA . ALA A 1 98 ? 24.416 -3.876 -28.487 1.00 62.97 98 ALA A CA 1
ATOM 831 C C . ALA A 1 98 ? 24.850 -5.216 -29.100 1.00 62.97 98 ALA A C 1
ATOM 833 O O . ALA A 1 98 ? 25.988 -5.271 -29.620 1.00 62.97 98 ALA A O 1
#

InterPro domains:
  IPR053210 Ankyrin repeat domain-containing protein 12 [PTHR24149] (1-98)

Secondary structure (DSSP, 8-state):
-HHHHHHHHHHHHHHHHHHHHHHHTT-SS---HHHHHHHT-STTHHHHHHHHHHHHT------HHHHHHHHHHHHHHHHHHHHHHHHHHHHHHHHT--

pLDDT: mean 87.17, std 12.1, range [52.62, 98.5]